Protein AF-A0A934XQI5-F1 (afdb_monomer)

Structure (mmCIF, N/CA/C/O backbone):
data_AF-A0A934XQI5-F1
#
_entry.id   AF-A0A934XQI5-F1
#
loop_
_atom_site.group_PDB
_atom_site.id
_atom_site.type_symbol
_atom_site.label_atom_id
_atom_site.label_alt_id
_atom_site.label_comp_id
_atom_site.label_asym_id
_atom_site.label_entity_id
_atom_site.label_seq_id
_atom_site.pdbx_PDB_ins_code
_atom_site.Cartn_x
_atom_site.Cartn_y
_atom_site.Cartn_z
_atom_site.occupancy
_atom_site.B_iso_or_equiv
_atom_site.auth_seq_id
_atom_site.auth_comp_id
_atom_site.auth_asym_id
_atom_site.auth_atom_id
_atom_site.pdbx_PDB_model_num
ATOM 1 N N . MET A 1 1 ? -8.864 -22.105 20.662 1.00 34.47 1 MET A N 1
ATOM 2 C CA . MET A 1 1 ? -10.036 -21.210 20.703 1.00 34.47 1 MET A CA 1
ATOM 3 C C . MET A 1 1 ? -10.056 -20.521 19.358 1.00 34.47 1 MET A C 1
ATOM 5 O O . MET A 1 1 ? -9.018 -20.012 18.971 1.00 34.47 1 MET A O 1
ATOM 9 N N . GLN A 1 2 ? -11.139 -20.676 18.607 1.00 33.44 2 GLN A N 1
ATOM 10 C CA . GLN A 1 2 ? -11.247 -20.270 17.207 1.00 33.44 2 GLN A CA 1
ATOM 11 C C . GLN A 1 2 ? -12.130 -19.019 17.200 1.00 33.44 2 GLN A C 1
ATOM 13 O O . GLN A 1 2 ? -13.278 -19.109 17.638 1.00 33.44 2 GLN A O 1
ATOM 18 N N . TYR A 1 3 ? -11.580 -17.860 16.836 1.00 41.06 3 TYR A N 1
ATOM 19 C CA . TYR A 1 3 ? -12.377 -16.644 16.690 1.00 41.06 3 TYR A CA 1
ATOM 20 C C . TYR A 1 3 ? -13.233 -16.818 15.434 1.00 41.06 3 TYR A C 1
ATOM 22 O O . TYR A 1 3 ? -12.731 -17.162 14.370 1.00 41.06 3 TYR A O 1
ATOM 30 N N . VAL A 1 4 ? -14.551 -16.696 15.576 1.00 38.78 4 VAL A N 1
ATOM 31 C CA . VAL A 1 4 ? -15.457 -16.734 14.427 1.00 38.78 4 VAL A CA 1
ATOM 32 C C . VAL A 1 4 ? -15.358 -15.367 13.764 1.00 38.78 4 VAL A C 1
ATOM 34 O O . VAL A 1 4 ? -15.634 -14.351 14.402 1.00 38.78 4 VAL A O 1
ATOM 37 N N . SER A 1 5 ? -14.928 -15.342 12.508 1.00 51.38 5 SER A N 1
ATOM 38 C CA . SER A 1 5 ? -14.816 -14.124 11.718 1.00 51.38 5 SER A CA 1
ATOM 39 C C . SER A 1 5 ? -16.155 -13.372 11.681 1.00 51.38 5 SER A C 1
ATOM 41 O O . SER A 1 5 ? -17.204 -13.952 11.396 1.00 51.38 5 SER A O 1
ATOM 43 N N . GLY A 1 6 ? -16.132 -12.086 12.052 1.00 60.53 6 GLY A N 1
ATOM 44 C CA . GLY A 1 6 ? -17.325 -11.232 12.168 1.00 60.53 6 GLY A CA 1
ATOM 45 C C . GLY A 1 6 ? -18.068 -11.282 13.513 1.00 60.53 6 GLY A C 1
ATOM 46 O O . GLY A 1 6 ? -19.181 -10.766 13.599 1.00 60.53 6 GLY A O 1
ATOM 47 N N . GLY A 1 7 ? -17.500 -11.908 14.549 1.00 72.62 7 GLY A N 1
ATOM 48 C CA . GLY A 1 7 ? -18.047 -11.870 15.909 1.00 72.62 7 GLY A CA 1
ATOM 49 C C . GLY A 1 7 ? -17.796 -10.540 16.641 1.00 72.62 7 GLY A C 1
ATOM 50 O O . GLY A 1 7 ? -16.919 -9.775 16.238 1.00 72.62 7 GLY A O 1
ATOM 51 N N . PRO A 1 8 ? -18.542 -10.267 17.727 1.00 82.00 8 PRO A N 1
ATOM 52 C CA . PRO A 1 8 ? -18.315 -9.095 18.565 1.00 82.00 8 PRO A CA 1
ATOM 53 C C . PRO A 1 8 ? -16.899 -9.094 19.148 1.00 82.00 8 PRO A C 1
ATOM 55 O O . PRO A 1 8 ? -16.399 -10.124 19.610 1.00 82.00 8 PRO A O 1
ATOM 58 N N . LEU A 1 9 ? -16.253 -7.930 19.122 1.00 85.94 9 LEU A N 1
ATOM 59 C CA . LEU A 1 9 ? -14.886 -7.766 19.592 1.00 85.94 9 LEU A CA 1
ATOM 60 C C . LEU A 1 9 ? -14.891 -7.251 21.028 1.00 85.94 9 LEU A C 1
ATOM 62 O O . LEU A 1 9 ? -15.096 -6.064 21.248 1.00 85.94 9 LEU A O 1
ATOM 66 N N . ALA A 1 10 ? -14.658 -8.139 21.991 1.00 89.44 10 ALA A N 1
ATOM 67 C CA . ALA A 1 10 ? -14.655 -7.800 23.409 1.00 89.44 10 ALA A CA 1
ATOM 68 C C . ALA A 1 10 ? -13.290 -7.329 23.918 1.00 89.44 10 ALA A C 1
ATOM 70 O O . ALA A 1 10 ? -12.260 -7.907 23.570 1.00 89.44 10 ALA A O 1
ATOM 71 N N . GLY A 1 11 ? -13.294 -6.332 24.805 1.00 89.31 11 GLY A N 1
ATOM 72 C CA . GLY A 1 11 ? -12.096 -5.808 25.457 1.00 89.31 11 GLY A CA 1
ATOM 73 C C . GLY A 1 11 ? -11.184 -4.981 24.551 1.00 89.31 11 GLY A C 1
ATOM 74 O O . GLY A 1 11 ? -10.040 -4.748 24.931 1.00 89.31 11 GLY A O 1
ATOM 75 N N . ALA A 1 12 ? -11.660 -4.551 23.381 1.00 89.94 12 ALA A N 1
ATOM 76 C CA . ALA A 1 12 ? -10.904 -3.658 22.515 1.00 89.94 12 ALA A CA 1
ATOM 77 C C . ALA A 1 12 ? -10.890 -2.246 23.096 1.00 89.94 12 ALA A C 1
ATOM 79 O O . ALA A 1 12 ? -11.923 -1.735 23.530 1.00 89.94 12 ALA A O 1
ATOM 80 N N . GLU A 1 13 ? -9.721 -1.614 23.078 1.00 93.56 13 GLU A N 1
ATOM 81 C CA . GLU A 1 13 ? -9.578 -0.202 23.409 1.00 93.56 13 GLU A CA 1
ATOM 82 C C . GLU A 1 13 ? -10.203 0.657 22.311 1.00 93.56 13 GLU A C 1
ATOM 84 O O . GLU A 1 13 ? -9.859 0.540 21.135 1.00 93.56 13 GLU A O 1
ATOM 89 N N . VAL A 1 14 ? -11.152 1.502 22.709 1.00 94.19 14 VAL A N 1
ATOM 90 C CA . VAL A 1 14 ? -11.861 2.431 21.833 1.00 94.19 14 VAL A CA 1
ATOM 91 C C . VAL A 1 14 ? -11.584 3.845 22.318 1.00 94.19 14 VAL A C 1
ATOM 93 O O . VAL A 1 14 ? -11.957 4.219 23.430 1.00 94.19 14 VAL A O 1
ATOM 96 N N . GLU A 1 15 ? -10.951 4.647 21.474 1.00 95.50 15 GLU A N 1
ATOM 97 C CA . GLU A 1 15 ? -10.627 6.043 21.746 1.00 95.50 15 GLU A CA 1
ATOM 98 C C . GLU A 1 15 ? -11.613 6.975 21.038 1.00 95.50 15 GLU A C 1
ATOM 100 O O . GLU A 1 15 ? -11.901 6.809 19.853 1.00 95.50 15 GLU A O 1
ATOM 105 N N . LEU A 1 16 ? -12.096 7.997 21.739 1.00 94.25 16 LEU A N 1
ATOM 106 C CA . LEU A 1 16 ? -12.915 9.065 21.179 1.00 94.25 16 LEU A CA 1
ATOM 107 C C . LEU A 1 16 ? -12.091 10.349 21.098 1.00 94.25 16 LEU A C 1
ATOM 109 O O . LEU A 1 16 ? -11.580 10.840 22.104 1.00 94.25 16 LEU A O 1
ATOM 113 N N . HIS A 1 17 ? -12.000 10.914 19.901 1.00 94.25 17 HIS A N 1
ATOM 114 C CA . HIS A 1 17 ? -11.269 12.143 19.620 1.00 94.25 17 HIS A CA 1
ATOM 115 C C . HIS A 1 17 ? -12.211 13.234 19.111 1.00 94.25 17 HIS A C 1
ATOM 117 O O . HIS A 1 17 ? -13.020 12.979 18.217 1.00 94.25 17 HIS A O 1
ATOM 123 N N . HIS A 1 18 ? -12.041 14.456 19.608 1.00 91.75 18 HIS A N 1
ATOM 124 C CA . HIS A 1 18 ? -12.758 15.660 19.180 1.00 91.75 18 HIS A CA 1
ATOM 125 C C . HIS A 1 18 ? -11.745 16.697 18.708 1.00 91.75 18 HIS A C 1
ATOM 127 O O . HIS A 1 18 ? -10.750 16.949 19.387 1.00 91.75 18 HIS A O 1
ATOM 133 N N . ASP A 1 19 ? -11.950 17.257 17.514 1.00 86.81 19 ASP A N 1
ATOM 134 C CA . ASP A 1 19 ? -10.989 18.169 16.867 1.00 86.81 19 ASP A CA 1
ATOM 135 C C . ASP A 1 19 ? -9.543 17.617 16.815 1.00 86.81 19 ASP A C 1
ATOM 137 O O . ASP A 1 19 ? -8.559 18.357 16.856 1.00 86.81 19 ASP A O 1
ATOM 141 N N . GLY A 1 20 ? -9.408 16.288 16.716 1.00 83.19 20 GLY A N 1
ATOM 142 C CA . GLY A 1 20 ? -8.118 15.590 16.657 1.00 83.19 20 GLY A CA 1
ATOM 143 C C . GLY A 1 20 ? -7.392 15.446 17.999 1.00 83.19 20 GLY A C 1
ATOM 144 O O . GLY A 1 20 ? -6.226 15.050 18.009 1.00 83.19 20 GLY A O 1
ATOM 145 N N . LEU A 1 21 ? -8.046 15.769 19.117 1.00 88.12 21 LEU A N 1
ATOM 146 C CA . LEU A 1 21 ? -7.545 15.532 20.468 1.00 88.12 21 LEU A CA 1
ATOM 147 C C . LEU A 1 21 ? -8.304 14.371 21.105 1.00 88.12 21 LEU A C 1
ATOM 149 O O . LEU A 1 21 ? -9.530 14.337 21.040 1.00 88.12 21 LEU A O 1
ATOM 153 N N . LEU A 1 22 ? -7.581 13.466 21.768 1.00 91.31 22 LEU A N 1
ATOM 154 C CA . LEU A 1 22 ? -8.183 12.417 22.587 1.00 91.31 22 LEU A CA 1
ATOM 155 C C . LEU A 1 22 ? -9.024 13.067 23.693 1.00 91.31 22 LEU A C 1
ATOM 157 O O . LEU A 1 22 ? -8.487 13.749 24.568 1.00 91.31 22 LEU A O 1
ATOM 161 N N . GLU A 1 23 ? -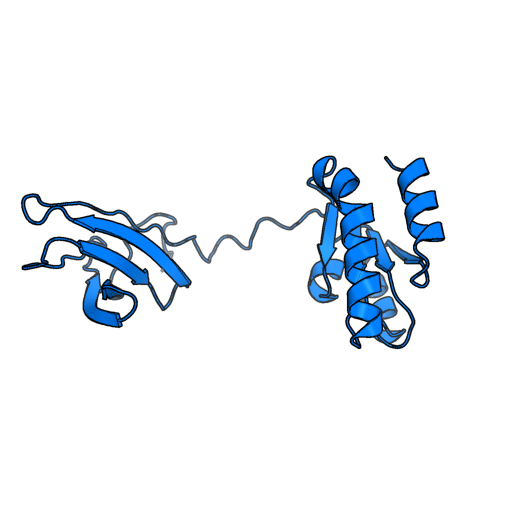10.334 12.855 23.641 1.00 91.94 23 GLU A N 1
ATOM 162 C CA . GLU A 1 23 ? -11.277 13.365 24.633 1.00 91.94 23 GLU A CA 1
ATOM 163 C C . GLU A 1 23 ? -11.499 12.335 25.741 1.00 91.94 23 GLU A C 1
ATOM 165 O O . GLU A 1 23 ? -11.453 12.670 26.924 1.00 91.94 23 GLU A O 1
ATOM 170 N N . THR A 1 24 ? -11.695 11.068 25.368 1.00 93.62 24 THR A N 1
ATOM 171 C CA . THR A 1 24 ? -11.859 9.958 26.313 1.00 93.62 24 THR A CA 1
ATOM 172 C C . THR A 1 24 ? -11.593 8.609 25.638 1.00 93.62 24 THR A C 1
ATOM 174 O O . THR A 1 24 ? -11.434 8.532 24.422 1.00 93.62 24 THR A O 1
ATOM 177 N N . GLN A 1 25 ? -11.559 7.536 26.423 1.00 94.56 25 GLN A N 1
ATOM 178 C CA . GLN A 1 25 ? -11.402 6.164 25.946 1.00 94.56 25 GLN A CA 1
ATOM 179 C C . GLN A 1 25 ? -12.235 5.190 26.785 1.00 94.56 25 GLN A C 1
ATOM 181 O O . GLN A 1 25 ? -12.521 5.450 27.956 1.00 94.56 25 GLN A O 1
ATOM 186 N N . THR A 1 26 ? -12.611 4.062 26.194 1.00 94.56 26 THR A N 1
ATOM 187 C CA . THR A 1 26 ? -13.345 2.979 26.858 1.00 94.56 26 THR A CA 1
ATOM 188 C C . THR A 1 26 ? -12.905 1.616 26.322 1.00 94.56 26 THR A C 1
ATOM 190 O O . THR A 1 26 ? -12.110 1.536 25.387 1.00 94.56 26 THR A O 1
ATOM 193 N N . LEU A 1 27 ? -13.406 0.542 26.929 1.00 94.00 27 LEU A N 1
ATOM 194 C CA . LEU A 1 27 ? -13.257 -0.819 26.422 1.00 94.00 27 LEU A CA 1
ATOM 195 C C . LEU A 1 27 ? -14.601 -1.308 25.893 1.00 94.00 27 LEU A C 1
ATOM 197 O O . LEU A 1 27 ? -15.632 -1.050 26.519 1.00 94.00 27 LEU A O 1
ATOM 201 N N . SER A 1 28 ? -14.584 -2.042 24.784 1.00 93.06 28 SER A N 1
ATOM 202 C CA . SER A 1 28 ? -15.770 -2.764 24.332 1.00 93.06 28 SER A CA 1
ATOM 203 C C . SER A 1 28 ? -16.116 -3.917 25.279 1.00 93.06 28 SER A C 1
ATOM 205 O O . SER A 1 28 ? -15.236 -4.557 25.870 1.00 93.06 28 SER A O 1
ATOM 207 N N . ASP A 1 29 ? -17.404 -4.194 25.437 1.00 90.25 29 ASP A N 1
ATOM 208 C CA . ASP A 1 29 ? -17.900 -5.257 26.308 1.00 90.25 29 ASP A CA 1
ATOM 209 C C . ASP A 1 29 ? -17.911 -6.643 25.633 1.00 90.25 29 ASP A C 1
ATOM 211 O O . ASP A 1 29 ? -17.410 -6.831 24.527 1.00 90.25 29 ASP A O 1
ATOM 215 N N . SER A 1 30 ? -18.471 -7.655 26.304 1.00 88.38 30 SER A N 1
ATOM 216 C CA . SER A 1 30 ? -18.553 -9.024 25.770 1.00 88.38 30 SER A CA 1
ATOM 217 C C . SER A 1 30 ? -19.401 -9.167 24.502 1.00 88.38 30 SER A C 1
ATOM 219 O O . SER A 1 30 ? -19.271 -10.177 23.809 1.00 88.38 30 SER A O 1
ATOM 221 N N . GLU A 1 31 ? -20.270 -8.198 24.223 1.00 87.31 31 GLU A N 1
ATOM 222 C CA . GLU A 1 31 ? -21.102 -8.116 23.019 1.00 87.31 31 GLU A CA 1
ATOM 223 C C . GLU A 1 31 ? -20.493 -7.159 21.978 1.00 87.31 31 GLU A C 1
ATOM 225 O O . GLU A 1 31 ? -21.063 -6.963 20.908 1.00 87.31 31 GLU A O 1
ATOM 230 N N . GLY A 1 32 ? -19.280 -6.647 22.230 1.00 87.25 32 GLY A N 1
ATOM 231 C CA . GLY A 1 32 ? -18.566 -5.733 21.340 1.00 87.25 32 GLY A CA 1
ATOM 232 C C . GLY A 1 32 ? -19.140 -4.318 21.345 1.00 87.25 32 GLY A C 1
ATOM 233 O O . GLY A 1 32 ? -18.755 -3.508 20.500 1.00 87.25 32 GLY A O 1
ATOM 234 N N . GLU A 1 33 ? -20.044 -4.017 22.276 1.00 89.50 33 GLU A N 1
ATOM 235 C CA . GLU A 1 33 ? -20.656 -2.705 22.413 1.00 89.50 33 GLU A CA 1
ATOM 236 C C . GLU 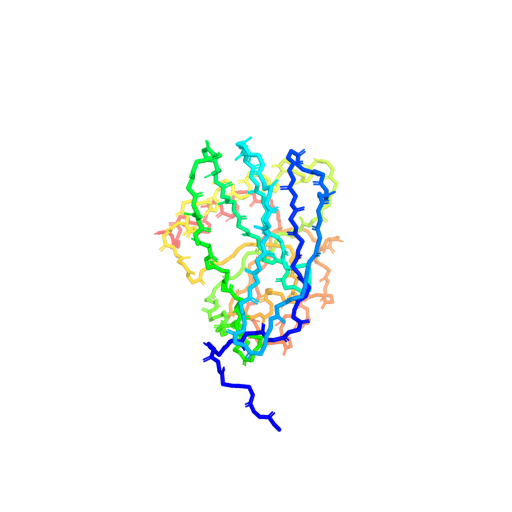A 1 33 ? -19.752 -1.778 23.231 1.00 89.50 33 GLU A C 1
ATOM 238 O O . GLU A 1 33 ? -19.013 -2.195 24.126 1.00 89.50 33 GLU A O 1
ATOM 243 N N . PHE A 1 34 ? -19.792 -0.493 22.899 1.00 90.19 34 PHE A N 1
ATOM 244 C CA . PHE A 1 34 ? -19.115 0.570 23.629 1.00 90.19 34 PHE A CA 1
ATOM 245 C C . PHE A 1 34 ? -20.010 1.809 23.629 1.00 90.19 34 PHE A C 1
ATOM 247 O O . PHE A 1 34 ? -20.784 2.033 22.699 1.00 90.19 34 PHE A O 1
ATOM 254 N N . GLU A 1 35 ? -19.901 2.632 24.668 1.00 90.94 35 GLU A N 1
ATOM 255 C CA . GLU A 1 35 ? -20.761 3.799 24.836 1.00 90.94 35 GLU A CA 1
ATOM 256 C C . GLU A 1 35 ? -19.956 5.002 25.327 1.00 90.94 35 GLU A C 1
ATOM 258 O O . GLU A 1 35 ? -19.159 4.904 26.264 1.00 90.94 35 GLU A O 1
ATOM 263 N N . PHE A 1 36 ? -20.219 6.156 24.717 1.00 90.12 36 PHE A N 1
ATOM 264 C CA . PHE A 1 36 ? -19.750 7.456 25.176 1.00 90.12 36 PHE A CA 1
ATOM 265 C C . PHE A 1 36 ? -20.966 8.337 25.465 1.00 90.12 36 PHE A C 1
ATOM 267 O O . PHE A 1 36 ? -21.850 8.482 24.622 1.00 90.12 36 PHE A O 1
ATOM 274 N N . ARG A 1 37 ? -21.024 8.909 26.671 1.00 89.25 37 ARG A N 1
ATOM 275 C CA . ARG A 1 37 ? -22.147 9.728 27.153 1.00 89.25 37 ARG A CA 1
ATOM 276 C C . ARG A 1 37 ? -21.726 11.180 27.321 1.00 89.25 37 ARG A C 1
ATOM 278 O O . ARG A 1 37 ? -20.538 11.483 27.351 1.00 89.25 37 ARG A O 1
ATOM 285 N N . ASP A 1 38 ? -22.722 12.053 27.461 1.00 85.81 38 ASP A N 1
ATOM 286 C CA . ASP A 1 38 ? -22.542 13.479 27.760 1.00 85.81 38 ASP A CA 1
ATOM 287 C C . ASP A 1 38 ? -21.689 14.235 26.721 1.00 85.81 38 ASP A C 1
ATOM 289 O O . ASP A 1 38 ? -21.016 15.215 27.038 1.00 85.81 38 ASP A O 1
ATOM 293 N N . LEU A 1 39 ? -21.742 13.790 25.461 1.00 87.12 39 LEU A N 1
ATOM 294 C CA . LEU A 1 39 ? -21.038 14.419 24.347 1.00 87.12 39 LEU A CA 1
ATOM 295 C C . LEU A 1 39 ? -21.792 15.655 23.846 1.00 87.12 39 LEU A C 1
ATOM 297 O O . LEU A 1 39 ? -23.012 15.641 23.668 1.00 87.12 39 LEU A O 1
ATOM 301 N N . GLY A 1 40 ? -21.050 16.733 23.600 1.00 86.75 40 GLY A N 1
ATOM 302 C CA . GLY A 1 40 ? -21.583 17.942 22.981 1.00 86.75 40 GLY A CA 1
ATOM 303 C C . GLY A 1 40 ? -21.884 17.755 21.491 1.00 86.75 40 GLY A C 1
ATOM 304 O O . GLY A 1 40 ? -21.545 16.747 20.876 1.00 86.75 40 GLY A O 1
ATOM 305 N N . ALA A 1 41 ? -22.502 18.767 20.881 1.00 87.88 41 ALA A N 1
ATOM 306 C CA . ALA A 1 41 ? -22.576 18.834 19.425 1.00 87.88 41 ALA A CA 1
ATOM 307 C C . ALA A 1 41 ? -21.166 19.045 18.848 1.00 87.88 41 ALA A C 1
ATOM 309 O O . ALA A 1 41 ? -20.420 19.897 19.335 1.00 87.88 41 ALA A O 1
ATOM 310 N N . GLY A 1 42 ? -20.805 18.292 17.811 1.00 88.75 42 GLY A N 1
ATOM 311 C CA . GLY A 1 42 ? -19.453 18.322 17.258 1.00 88.75 42 GLY A CA 1
ATOM 312 C C . GLY A 1 42 ? -19.165 17.180 16.292 1.00 88.75 42 GLY A C 1
ATOM 313 O O . GLY A 1 42 ? -20.012 16.318 16.046 1.00 88.75 42 GLY A O 1
ATOM 314 N N . ILE A 1 43 ? -17.958 17.188 15.730 1.00 90.44 43 ILE A N 1
ATOM 315 C CA . ILE A 1 43 ? -17.446 16.096 14.900 1.00 90.44 43 ILE A CA 1
ATOM 316 C C . ILE A 1 43 ? -16.482 15.288 15.753 1.00 90.44 43 ILE A C 1
ATOM 318 O O . ILE A 1 43 ? -15.467 15.800 16.224 1.00 90.44 43 ILE A O 1
ATOM 322 N N . TYR A 1 44 ? -16.800 14.014 15.904 1.00 91.94 44 TYR A N 1
ATOM 323 C CA . TYR A 1 44 ? -16.029 13.076 16.690 1.00 91.94 44 TYR A CA 1
ATOM 324 C C . TYR A 1 44 ? -15.430 12.013 15.781 1.00 91.94 44 TYR A C 1
ATOM 32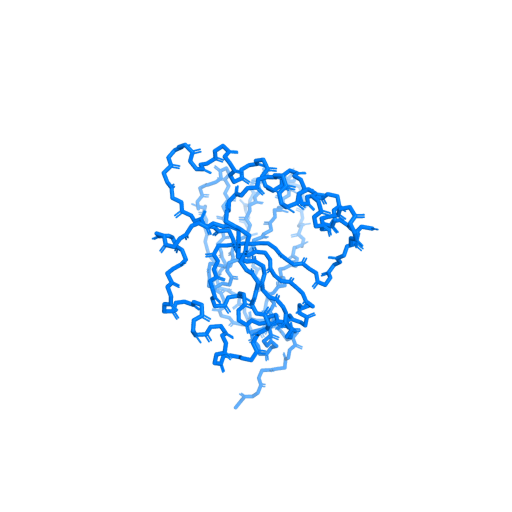6 O O . TYR A 1 44 ? -16.036 11.597 14.791 1.00 91.94 44 TYR A O 1
ATOM 334 N N . SER A 1 45 ? -14.241 11.545 16.130 1.00 92.00 45 SER A N 1
ATOM 335 C CA . SER A 1 45 ? -13.623 10.383 15.501 1.00 92.00 45 SER A CA 1
ATOM 336 C C . SER A 1 45 ? -13.392 9.305 16.545 1.00 92.00 45 SER A C 1
ATOM 338 O O . SER A 1 45 ? -12.827 9.568 17.601 1.00 92.00 45 SER A O 1
ATOM 340 N N . VAL A 1 46 ? -13.876 8.107 16.250 1.00 92.75 46 VAL A N 1
ATOM 341 C CA . VAL A 1 46 ? -13.706 6.919 17.079 1.00 92.75 46 VAL A CA 1
ATOM 342 C C . VAL A 1 46 ? -12.576 6.098 16.477 1.00 92.75 46 VAL A C 1
ATOM 344 O O . VAL A 1 46 ? -12.601 5.834 15.274 1.00 92.75 46 VAL A O 1
ATOM 347 N N . HIS A 1 47 ? -11.600 5.713 17.292 1.00 91.81 47 HIS A N 1
ATOM 348 C CA . HIS A 1 47 ? -10.403 4.985 16.878 1.00 91.81 47 HIS A CA 1
ATOM 349 C C . HIS A 1 47 ? -10.268 3.682 17.657 1.00 91.81 47 HIS A C 1
ATOM 351 O O . HIS A 1 47 ? -10.521 3.625 18.857 1.00 91.81 47 HIS A O 1
ATOM 357 N N . LEU A 1 48 ? -9.823 2.651 16.953 1.00 90.06 48 LEU A N 1
ATOM 358 C CA . LEU A 1 48 ? -9.417 1.355 17.478 1.00 90.06 48 LEU A CA 1
ATOM 359 C C . LEU A 1 48 ? -7.900 1.240 17.254 1.00 90.06 48 LEU A C 1
ATOM 361 O O . LEU A 1 48 ? -7.478 0.710 16.220 1.00 90.06 48 LEU A O 1
ATOM 365 N N . PRO A 1 49 ? -7.059 1.780 18.157 1.00 84.44 49 PRO A N 1
ATOM 366 C CA . PRO A 1 49 ? -5.618 1.919 17.933 1.00 84.44 49 PRO A CA 1
ATOM 367 C C . PRO A 1 49 ? -4.919 0.582 17.664 1.00 84.44 49 PRO A C 1
ATOM 369 O O . PRO A 1 49 ? -4.023 0.521 16.825 1.00 84.44 49 PRO A O 1
ATOM 372 N N . GLU A 1 50 ? -5.364 -0.500 18.309 1.00 81.94 50 GLU A N 1
ATOM 373 C CA . GLU A 1 50 ? -4.823 -1.850 18.092 1.00 81.94 50 GLU A CA 1
ATOM 374 C C . GLU A 1 50 ? -5.068 -2.390 16.673 1.00 81.94 50 GLU A C 1
ATOM 376 O O . GLU A 1 50 ? -4.335 -3.263 16.211 1.00 81.94 50 GLU A O 1
ATOM 381 N N . TYR A 1 51 ? -6.078 -1.864 15.977 1.00 82.62 51 TYR A N 1
ATOM 382 C CA . TYR A 1 51 ? -6.534 -2.358 14.677 1.00 82.62 51 TYR A CA 1
ATOM 383 C C . TYR A 1 51 ? -6.316 -1.350 13.546 1.00 82.62 51 TYR A C 1
ATOM 385 O O . TYR A 1 51 ? -6.583 -1.669 12.392 1.00 82.62 51 TYR A O 1
ATOM 393 N N . TRP A 1 52 ? -5.819 -0.148 13.864 1.00 81.31 52 TRP A N 1
ATOM 394 C CA . TRP A 1 52 ? -5.682 0.977 12.931 1.00 81.31 52 TRP A CA 1
ATOM 395 C C . TRP A 1 52 ? -6.980 1.330 12.188 1.00 81.31 52 TRP A C 1
ATOM 397 O O . TRP A 1 52 ? -6.942 1.903 11.100 1.00 81.31 52 TRP A O 1
ATOM 407 N N . GLU A 1 53 ? -8.124 1.020 12.796 1.00 85.88 53 GLU A N 1
ATOM 408 C CA . GLU A 1 53 ? -9.445 1.345 12.270 1.00 85.88 53 GLU A CA 1
ATOM 409 C C . GLU A 1 53 ? -9.973 2.620 12.922 1.00 85.88 53 GLU A C 1
ATOM 411 O O . GLU A 1 53 ? -9.786 2.860 14.117 1.00 85.88 53 GLU A O 1
ATOM 416 N N . SER A 1 54 ? -10.652 3.450 12.133 1.00 86.94 54 SER A N 1
ATOM 417 C CA . SER A 1 54 ? -11.276 4.672 12.634 1.00 86.94 54 SER A CA 1
ATOM 418 C C . SER A 1 54 ? -12.520 5.023 11.836 1.00 86.94 54 SER A C 1
ATOM 420 O O . SER A 1 54 ? -12.628 4.715 10.649 1.00 86.94 54 SER A O 1
ATOM 422 N N . SER A 1 55 ? -13.469 5.688 12.484 1.00 87.88 55 SER A N 1
ATOM 423 C CA . SER A 1 55 ? -14.650 6.215 11.811 1.00 87.88 55 SER A CA 1
ATOM 424 C C . SER A 1 55 ? -15.079 7.542 12.423 1.00 87.88 55 SER A C 1
ATOM 426 O O . SER A 1 55 ? -14.843 7.816 13.599 1.00 87.88 55 SER A O 1
ATOM 428 N N . THR A 1 56 ? -15.686 8.397 11.607 1.00 88.75 56 THR A N 1
ATOM 429 C CA . THR A 1 56 ? -16.128 9.734 12.007 1.00 88.75 56 THR A CA 1
ATOM 430 C C . THR A 1 56 ? -17.638 9.761 12.168 1.00 88.75 56 THR A C 1
ATOM 432 O O . THR A 1 56 ? -18.374 9.209 11.350 1.00 88.75 56 THR A O 1
ATOM 435 N N . VAL A 1 57 ? -18.099 10.448 13.206 1.00 88.44 57 VAL A N 1
ATOM 436 C CA . VAL A 1 57 ? -19.512 10.654 13.497 1.00 88.44 57 VAL A CA 1
ATOM 437 C C . VAL A 1 57 ? -19.762 12.122 13.823 1.00 88.44 57 VAL A C 1
ATOM 439 O O . VAL A 1 57 ? -18.988 12.761 14.533 1.00 88.44 57 VAL A O 1
ATOM 442 N N . THR A 1 58 ? -20.848 12.668 13.286 1.00 89.31 58 THR A N 1
ATOM 443 C CA . THR A 1 58 ? -21.286 14.035 13.582 1.00 89.31 58 THR A CA 1
ATOM 444 C C . THR A 1 58 ? -22.448 13.970 14.556 1.00 89.31 58 THR A C 1
ATOM 446 O O . THR A 1 58 ? -23.469 13.360 14.242 1.00 89.31 58 THR A O 1
ATOM 449 N N . LEU A 1 59 ? -22.303 14.617 15.711 1.00 87.19 59 LEU A N 1
ATOM 450 C CA . LEU A 1 59 ? -23.348 14.715 16.725 1.00 87.19 59 LEU A CA 1
ATOM 451 C C . LEU A 1 59 ? -24.009 16.092 16.665 1.00 87.19 59 LEU A C 1
ATOM 453 O O . LEU A 1 59 ? -23.335 17.124 16.652 1.00 87.19 59 LEU A O 1
ATOM 457 N N . ASP A 1 60 ? -25.340 16.107 16.659 1.00 83.44 60 ASP A N 1
ATOM 458 C CA . ASP A 1 60 ? -26.153 17.327 16.722 1.00 83.44 60 ASP A CA 1
ATOM 459 C C . ASP A 1 60 ? -26.436 17.788 18.167 1.00 83.44 60 ASP A C 1
ATOM 461 O O . ASP A 1 60 ? -27.038 18.842 18.379 1.00 83.44 60 ASP A O 1
ATOM 465 N N . GLY A 1 61 ? -25.981 17.013 19.161 1.00 76.06 61 GLY A N 1
ATOM 466 C CA . GLY A 1 61 ? -26.161 17.274 20.591 1.00 76.06 61 GLY A CA 1
ATOM 467 C C . GLY A 1 61 ? -27.592 17.059 21.098 1.00 76.06 61 GLY A C 1
ATOM 468 O O . GLY A 1 61 ? -27.920 17.515 22.195 1.00 76.06 61 GLY A O 1
ATOM 469 N N . GLN A 1 62 ? -28.465 16.426 20.307 1.00 71.62 62 GLN A N 1
ATOM 470 C CA . GLN A 1 62 ? -29.881 16.225 20.640 1.00 71.62 62 GLN A CA 1
ATOM 471 C C . GLN A 1 62 ? -30.286 14.745 20.631 1.00 71.62 62 GLN A C 1
ATOM 473 O O . GLN A 1 62 ? -31.210 14.381 21.362 1.00 71.62 62 GLN A O 1
ATOM 478 N N . ALA A 1 63 ? -29.622 13.908 19.827 1.00 72.62 63 ALA A N 1
ATOM 479 C CA . ALA A 1 63 ? -29.984 12.505 19.639 1.00 72.62 63 ALA A CA 1
ATOM 480 C C . ALA A 1 63 ? -28.835 11.526 19.920 1.00 72.62 63 ALA A C 1
ATOM 482 O O . ALA A 1 63 ? -27.655 11.832 19.753 1.00 72.62 63 ALA A O 1
ATOM 483 N N . GLU A 1 64 ? -29.215 10.309 20.307 1.00 77.62 64 GLU A N 1
ATOM 484 C CA . GLU A 1 64 ? -28.327 9.151 20.324 1.00 77.62 64 GLU A CA 1
ATOM 485 C C . GLU A 1 64 ? -27.917 8.795 18.888 1.00 77.62 64 GLU A C 1
ATOM 487 O O . GLU A 1 64 ? -28.751 8.772 17.979 1.00 77.62 64 GLU A O 1
ATOM 492 N N . THR A 1 65 ? -26.630 8.523 18.677 1.00 79.50 65 THR A N 1
ATOM 493 C CA . THR A 1 65 ? -26.112 8.031 17.399 1.00 79.50 65 THR A CA 1
ATOM 494 C C . THR A 1 65 ? -25.377 6.722 17.611 1.00 79.50 65 THR A C 1
ATOM 496 O O . THR A 1 65 ? -24.458 6.639 18.420 1.00 79.50 65 THR A O 1
ATOM 499 N N . THR A 1 66 ? -25.752 5.718 16.823 1.00 82.31 66 THR A N 1
ATOM 500 C CA . THR A 1 66 ? -25.075 4.424 16.784 1.00 82.31 66 THR A CA 1
ATOM 501 C C . THR A 1 66 ? -24.072 4.402 15.637 1.00 82.31 66 THR A C 1
ATOM 503 O O . THR A 1 66 ? -24.418 4.689 14.489 1.00 82.31 66 THR A O 1
ATOM 506 N N . LEU A 1 67 ? -22.832 4.025 15.941 1.00 82.75 67 LEU A N 1
ATOM 507 C CA . LEU A 1 67 ? -21.764 3.832 14.970 1.00 82.75 67 LEU A CA 1
ATOM 508 C C . LEU A 1 67 ? -21.249 2.396 15.075 1.00 82.75 67 LEU A C 1
ATOM 510 O O . LEU A 1 67 ? -20.877 1.951 16.154 1.00 82.75 67 LEU A O 1
ATOM 514 N N . ALA A 1 68 ? -21.184 1.693 13.946 1.00 81.69 68 ALA A N 1
ATOM 515 C CA . ALA A 1 68 ? -20.556 0.379 13.871 1.00 81.69 68 ALA A CA 1
ATOM 516 C C . ALA A 1 68 ? -19.129 0.517 13.324 1.00 81.69 68 ALA A C 1
ATOM 518 O O . ALA A 1 68 ? -18.944 1.017 12.212 1.00 81.69 68 ALA A O 1
ATOM 519 N N . LEU A 1 69 ? -18.131 0.054 14.082 1.00 78.31 69 LEU A N 1
ATOM 520 C CA . LEU A 1 69 ? -16.769 -0.145 13.586 1.00 78.31 69 LEU A CA 1
ATOM 521 C C . LEU A 1 69 ? -16.577 -1.630 13.283 1.00 78.31 69 LEU A C 1
ATOM 523 O O . LEU A 1 69 ? -16.920 -2.488 14.091 1.00 78.31 69 LEU A O 1
ATOM 527 N N . THR A 1 70 ? -16.053 -1.933 12.098 1.00 79.62 70 THR A N 1
ATOM 528 C CA . THR A 1 70 ? -15.747 -3.307 11.688 1.00 79.62 70 THR A CA 1
ATOM 529 C C . THR A 1 70 ? -14.243 -3.455 11.606 1.00 79.62 70 THR A C 1
ATOM 531 O O . THR A 1 70 ? -13.604 -2.769 10.817 1.00 79.62 70 THR A O 1
ATOM 534 N N . VAL A 1 71 ? -13.693 -4.361 12.406 1.00 78.62 71 VAL A N 1
ATOM 535 C CA . VAL A 1 71 ? -12.285 -4.736 12.312 1.00 78.62 71 VAL A CA 1
ATOM 536 C C . VAL A 1 71 ? -12.139 -5.806 11.229 1.00 78.62 71 VAL A C 1
ATOM 538 O O . VAL A 1 71 ? -12.865 -6.806 11.271 1.00 78.62 71 VAL A O 1
ATOM 541 N N . PRO A 1 72 ? -11.238 -5.629 10.248 1.00 67.75 72 PRO A N 1
ATOM 542 C CA . PRO A 1 72 ? -10.953 -6.673 9.277 1.00 67.75 72 PRO A CA 1
ATOM 543 C C . PRO A 1 72 ? -10.361 -7.895 9.989 1.00 67.75 72 PRO A C 1
ATOM 545 O O . PRO A 1 72 ? -9.460 -7.775 10.814 1.00 67.75 72 PRO A O 1
ATOM 548 N N . ASP A 1 73 ? -10.884 -9.078 9.670 1.00 62.00 73 ASP A N 1
ATOM 549 C CA . ASP A 1 73 ? -10.430 -10.340 10.251 1.00 62.00 73 ASP A CA 1
ATOM 550 C C . ASP A 1 73 ? -8.929 -10.566 9.967 1.00 62.00 73 ASP A C 1
ATOM 552 O O . ASP A 1 73 ? -8.546 -10.659 8.794 1.00 62.00 73 ASP A O 1
ATOM 556 N N . PRO A 1 74 ? -8.072 -10.675 11.002 1.00 58.00 74 PRO A N 1
ATOM 557 C CA . PRO A 1 74 ? -6.647 -10.914 10.814 1.00 58.00 74 PRO A CA 1
ATOM 558 C C . PRO A 1 74 ? -6.332 -12.319 10.267 1.00 58.00 74 PRO A C 1
ATOM 560 O O . PRO A 1 74 ? -5.213 -12.533 9.794 1.00 58.00 74 PRO A O 1
ATOM 563 N N . GLU A 1 75 ? -7.265 -13.284 10.319 1.00 53.22 75 GLU A N 1
ATOM 564 C CA . GLU A 1 75 ? -7.018 -14.673 9.888 1.00 53.22 75 GLU A CA 1
ATOM 565 C C . GLU A 1 75 ? -7.201 -14.922 8.390 1.00 53.22 75 GLU A C 1
ATOM 567 O O . GLU A 1 75 ? -6.741 -15.953 7.888 1.00 53.22 75 GLU A O 1
ATOM 572 N N . LEU A 1 76 ? -7.795 -13.992 7.641 1.00 43.84 76 LEU A N 1
ATOM 573 C CA . LEU A 1 76 ? -7.682 -14.021 6.190 1.00 43.84 76 LEU A CA 1
ATOM 574 C C . LEU A 1 76 ? -6.409 -13.259 5.816 1.00 43.84 76 LEU A C 1
ATOM 576 O O . LEU A 1 76 ? -6.450 -12.028 5.745 1.00 43.84 76 LEU A O 1
ATOM 580 N N . PRO A 1 77 ? -5.270 -13.941 5.545 1.00 51.97 77 PRO A N 1
ATOM 581 C CA . PRO A 1 77 ? -4.184 -13.278 4.8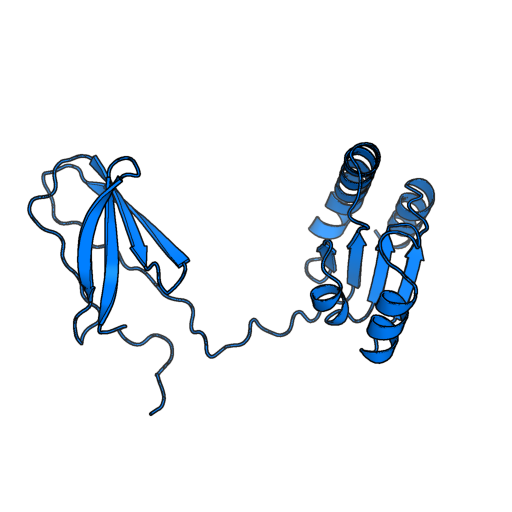42 1.00 51.97 77 PRO A CA 1
ATOM 582 C C . PRO A 1 77 ? -4.808 -12.583 3.629 1.00 51.97 77 PRO A C 1
ATOM 584 O O . PRO A 1 77 ? -5.652 -13.209 2.969 1.00 51.97 77 PRO A O 1
ATOM 587 N N . PRO A 1 78 ? -4.460 -11.307 3.357 1.00 51.28 78 PRO A N 1
ATOM 588 C CA . PRO A 1 78 ? -5.036 -10.583 2.234 1.00 51.28 78 PRO A CA 1
ATOM 589 C C . PRO A 1 78 ? -4.947 -11.509 1.034 1.00 51.28 78 PRO A C 1
ATOM 591 O O . PRO A 1 78 ? -3.866 -12.064 0.795 1.00 51.28 78 PRO A O 1
ATOM 594 N N . ALA A 1 79 ? -6.101 -11.764 0.396 1.00 51.44 79 ALA A N 1
ATOM 595 C CA . ALA A 1 79 ? -6.225 -12.756 -0.667 1.00 51.44 79 ALA A CA 1
ATOM 596 C C . ALA A 1 79 ? -4.972 -12.667 -1.537 1.00 51.44 79 ALA A C 1
ATOM 598 O O . ALA A 1 79 ? -4.611 -11.537 -1.893 1.00 51.44 79 ALA A O 1
ATOM 599 N N . PRO A 1 80 ? -4.258 -13.788 -1.783 1.00 51.59 80 PRO A N 1
ATOM 600 C CA . PRO A 1 80 ? -2.955 -13.739 -2.419 1.00 51.59 80 PRO A CA 1
ATOM 601 C C . PRO A 1 80 ? -3.094 -12.855 -3.643 1.00 51.59 80 PRO A C 1
ATOM 603 O O . PRO A 1 80 ? -3.935 -13.112 -4.508 1.00 51.59 80 PRO A O 1
ATOM 606 N N . LEU A 1 81 ? -2.349 -11.750 -3.620 1.00 55.09 81 LEU A N 1
ATOM 607 C CA . LEU A 1 81 ? -2.252 -10.802 -4.710 1.00 55.09 81 LEU A CA 1
ATOM 608 C C . LEU A 1 81 ? -1.714 -11.620 -5.882 1.00 55.09 81 LEU A C 1
ATOM 610 O O . LEU A 1 81 ? -0.507 -11.766 -6.025 1.00 55.09 81 LEU A O 1
ATOM 614 N N . ASN A 1 82 ? -2.612 -12.233 -6.659 1.00 68.25 82 ASN A N 1
ATOM 615 C CA . ASN A 1 82 ? -2.307 -12.916 -7.911 1.00 68.25 82 ASN A CA 1
ATOM 616 C C . ASN A 1 82 ? -2.001 -11.818 -8.924 1.00 68.25 82 ASN A C 1
ATOM 618 O O . ASN A 1 82 ? -2.772 -11.540 -9.841 1.00 68.25 82 ASN A O 1
ATOM 622 N N . LEU A 1 83 ? -0.904 -11.115 -8.669 1.00 78.69 83 LEU A N 1
ATOM 623 C CA . LEU A 1 83 ? -0.424 -10.047 -9.504 1.00 78.69 83 LEU A CA 1
ATOM 624 C C . LEU A 1 83 ? 0.176 -10.707 -10.728 1.00 78.69 83 LEU A C 1
ATOM 626 O O . LEU A 1 83 ? 1.200 -11.387 -10.653 1.00 78.69 83 LEU A O 1
ATOM 630 N N . ARG A 1 84 ? -0.441 -10.489 -11.881 1.00 89.56 84 ARG A N 1
ATOM 631 C CA . ARG A 1 84 ? 0.177 -10.887 -13.141 1.00 89.56 84 ARG A CA 1
ATOM 632 C C . ARG A 1 84 ? 1.485 -10.125 -13.338 1.00 89.56 84 ARG A C 1
ATOM 634 O O . ARG A 1 84 ? 2.451 -10.673 -13.867 1.00 89.56 84 ARG A O 1
ATOM 641 N N . GLN A 1 85 ? 1.529 -8.860 -12.913 1.00 89.81 85 GLN A N 1
ATOM 642 C CA . GLN A 1 85 ? 2.697 -8.013 -13.108 1.00 89.81 85 GLN A CA 1
ATOM 643 C C . GLN A 1 85 ? 2.874 -6.960 -12.009 1.00 89.81 85 GLN A C 1
ATOM 645 O O . GLN A 1 85 ? 1.914 -6.331 -11.570 1.00 89.81 85 GLN A O 1
ATOM 650 N N . PHE A 1 86 ? 4.122 -6.725 -11.608 1.00 92.06 86 PHE A N 1
ATOM 651 C CA . PHE A 1 86 ? 4.507 -5.651 -10.696 1.00 92.06 86 PHE A CA 1
ATOM 652 C C . PHE A 1 86 ? 5.586 -4.763 -11.323 1.00 92.06 86 PHE A C 1
ATOM 654 O O . PHE A 1 86 ? 6.603 -5.261 -11.806 1.00 92.06 86 PHE A O 1
ATOM 661 N N . PHE A 1 87 ? 5.392 -3.447 -11.297 1.00 92.44 87 PHE A N 1
ATOM 662 C CA . PHE A 1 87 ? 6.421 -2.475 -11.663 1.00 92.44 87 PHE A CA 1
ATOM 663 C C . PHE A 1 87 ? 7.187 -2.045 -10.410 1.00 92.44 87 PHE A C 1
ATOM 665 O O . PHE A 1 87 ? 6.662 -1.302 -9.577 1.00 92.44 87 PHE A O 1
ATOM 672 N N . LEU A 1 88 ? 8.422 -2.531 -10.264 1.00 90.88 88 LEU A N 1
ATOM 673 C CA . LEU A 1 88 ? 9.290 -2.201 -9.136 1.00 90.88 88 LEU A CA 1
ATOM 674 C C . LEU A 1 88 ? 10.099 -0.946 -9.462 1.00 90.88 88 LEU A C 1
ATOM 676 O O . LEU A 1 88 ? 11.039 -0.984 -10.254 1.00 90.88 88 LEU A O 1
ATOM 680 N N . LEU A 1 89 ? 9.721 0.165 -8.845 1.00 87.69 89 LEU A N 1
ATOM 681 C CA . LEU A 1 89 ? 10.368 1.459 -8.995 1.00 87.69 89 LEU A CA 1
ATOM 682 C C . LEU A 1 89 ? 11.618 1.537 -8.113 1.00 87.69 89 LEU A C 1
ATOM 684 O O . LEU A 1 89 ? 11.577 1.230 -6.918 1.00 87.69 89 LEU A O 1
ATOM 688 N N . GLY A 1 90 ? 12.721 2.020 -8.681 1.00 78.50 90 GLY A N 1
ATOM 689 C CA . GLY A 1 90 ? 13.889 2.409 -7.896 1.00 78.50 90 GLY A CA 1
ATOM 690 C C . GLY A 1 90 ? 13.575 3.629 -7.025 1.00 78.50 90 GLY A C 1
ATOM 691 O O . GLY A 1 90 ? 13.102 4.651 -7.519 1.00 78.50 90 GLY A O 1
ATOM 692 N N . ARG A 1 91 ? 13.844 3.546 -5.719 1.00 67.44 91 ARG A N 1
ATOM 693 C CA . ARG A 1 91 ? 13.631 4.651 -4.772 1.00 67.44 91 ARG A CA 1
ATOM 694 C C . ARG A 1 91 ? 14.957 5.353 -4.476 1.00 67.44 91 ARG A C 1
ATOM 696 O O . ARG A 1 91 ? 15.831 4.723 -3.895 1.00 67.44 91 ARG A O 1
ATOM 703 N N . GLY A 1 92 ? 15.121 6.631 -4.826 1.00 61.97 92 GLY A N 1
ATOM 704 C CA . GLY A 1 92 ? 16.355 7.350 -4.478 1.00 61.97 92 GLY A CA 1
ATOM 705 C C . GLY A 1 92 ? 16.250 8.879 -4.441 1.00 61.97 92 GLY A C 1
ATOM 706 O O . GLY A 1 92 ? 15.324 9.400 -3.828 1.00 61.97 92 GLY A O 1
ATOM 707 N N . ASN A 1 93 ? 17.252 9.603 -4.951 1.00 58.44 93 ASN A N 1
ATOM 708 C CA . ASN A 1 93 ? 17.463 11.034 -4.665 1.00 58.44 93 ASN A CA 1
ATOM 709 C C . ASN A 1 93 ? 16.436 11.983 -5.329 1.00 58.44 93 ASN A C 1
ATOM 711 O O . ASN A 1 93 ? 15.599 11.573 -6.124 1.00 58.44 93 ASN A O 1
ATOM 715 N N . VAL A 1 94 ? 16.511 13.286 -5.026 1.00 55.94 94 VAL A N 1
ATOM 716 C CA . VAL A 1 94 ? 15.531 14.305 -5.468 1.00 55.94 94 VAL A CA 1
ATOM 717 C C . VAL A 1 94 ? 15.345 14.358 -6.995 1.00 55.94 94 VAL A C 1
ATOM 719 O O . VAL A 1 94 ? 14.227 14.558 -7.462 1.00 55.94 94 VAL A O 1
A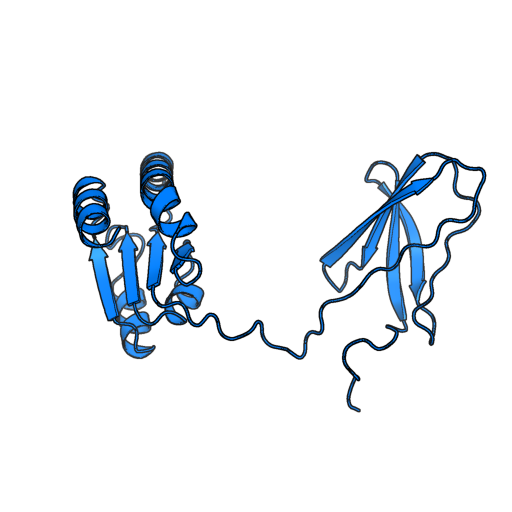TOM 722 N N . SER A 1 95 ? 16.399 14.123 -7.785 1.00 58.25 95 SER A N 1
ATOM 723 C CA . SER A 1 95 ? 16.299 14.052 -9.253 1.00 58.25 95 SER A CA 1
ATOM 724 C C . SER A 1 95 ? 15.543 12.804 -9.725 1.00 58.25 95 SER A C 1
ATOM 726 O O . SER A 1 95 ? 14.876 12.833 -10.757 1.00 58.25 95 SER A O 1
ATOM 728 N N . GLN A 1 96 ? 15.605 11.718 -8.955 1.00 64.56 96 GLN A N 1
ATOM 729 C CA . GLN A 1 96 ? 14.860 10.487 -9.215 1.00 64.56 96 GLN A CA 1
ATOM 730 C C . GLN A 1 96 ? 13.388 10.611 -8.801 1.00 64.56 96 GLN A C 1
ATOM 732 O O . GLN A 1 96 ? 12.553 9.924 -9.376 1.00 64.56 96 GLN A O 1
ATOM 737 N N . SER A 1 97 ? 13.029 11.539 -7.907 1.00 69.31 97 SER A N 1
ATOM 738 C CA . SER A 1 97 ? 11.623 11.821 -7.583 1.00 69.31 97 SER A CA 1
ATOM 739 C C . SER A 1 97 ? 10.827 12.334 -8.790 1.00 69.31 97 SER A C 1
ATOM 741 O O . SER A 1 97 ? 9.681 11.930 -8.966 1.00 69.31 97 SER A O 1
ATOM 743 N N . ALA A 1 98 ? 11.424 13.177 -9.644 1.00 79.00 98 ALA A N 1
ATOM 744 C CA . ALA A 1 98 ? 10.780 13.637 -10.881 1.00 79.00 98 ALA A CA 1
ATOM 745 C C . ALA A 1 98 ? 10.616 12.490 -11.894 1.00 79.00 98 ALA A C 1
ATOM 747 O O . ALA A 1 98 ? 9.537 12.298 -12.446 1.00 79.00 98 ALA A O 1
ATOM 748 N N . LEU A 1 99 ? 11.655 11.665 -12.062 1.00 80.19 99 LEU A N 1
ATOM 749 C CA . LE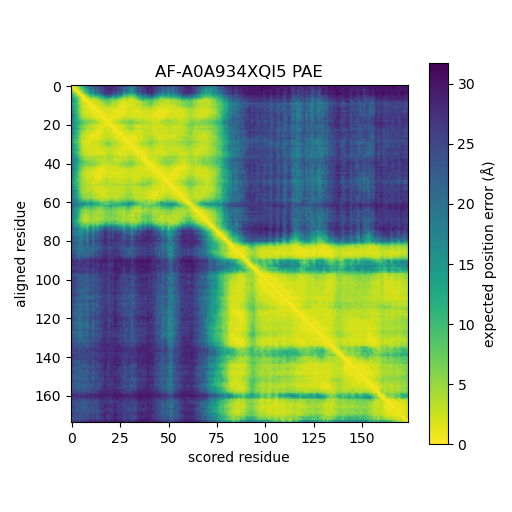U A 1 99 ? 11.604 10.496 -12.941 1.00 80.19 99 LEU A CA 1
ATOM 750 C C . LEU A 1 99 ? 10.543 9.481 -12.487 1.00 80.19 99 LEU A C 1
ATOM 752 O O . LEU A 1 99 ? 9.771 8.989 -13.303 1.00 80.19 99 LEU A O 1
ATOM 756 N N . VAL A 1 100 ? 10.470 9.202 -11.184 1.00 83.06 100 VAL A N 1
ATOM 757 C CA . VAL A 1 100 ? 9.455 8.324 -10.583 1.00 83.06 100 VAL A CA 1
ATOM 758 C C . VAL A 1 100 ? 8.046 8.872 -10.813 1.00 83.06 100 VAL A C 1
ATOM 760 O O . VAL A 1 100 ? 7.139 8.108 -11.140 1.00 83.06 100 VAL A O 1
ATOM 763 N N . GLN A 1 101 ? 7.847 10.188 -10.690 1.00 84.56 101 GLN A N 1
ATOM 764 C CA . GLN A 1 101 ? 6.559 10.814 -11.001 1.00 84.56 101 GLN A CA 1
ATOM 765 C C . GLN A 1 101 ? 6.176 10.629 -12.472 1.00 84.56 101 GLN A C 1
ATOM 767 O O . GLN A 1 101 ? 5.034 10.264 -12.754 1.00 84.56 101 GLN A O 1
ATOM 772 N N . ASP A 1 102 ? 7.116 10.820 -13.398 1.00 87.88 102 ASP A N 1
ATOM 773 C CA . ASP A 1 102 ? 6.869 10.616 -14.828 1.00 87.88 102 ASP A CA 1
ATOM 774 C C . ASP A 1 102 ? 6.584 9.143 -15.159 1.00 87.88 102 ASP A C 1
ATOM 776 O O . ASP A 1 102 ? 5.668 8.849 -15.931 1.00 87.88 102 ASP A O 1
ATOM 780 N N . GLN A 1 103 ? 7.290 8.204 -14.521 1.00 87.69 103 GLN A N 1
ATOM 781 C CA . GLN A 1 103 ? 7.029 6.765 -14.646 1.00 87.69 103 GLN A CA 1
ATOM 782 C C . GLN A 1 103 ? 5.623 6.402 -14.150 1.00 87.69 103 GLN A C 1
ATOM 784 O O . GLN A 1 103 ? 4.871 5.746 -14.872 1.00 87.69 103 GLN A O 1
ATOM 789 N N . ILE A 1 104 ? 5.229 6.866 -12.957 1.00 87.50 104 ILE A N 1
ATOM 790 C CA . ILE A 1 104 ? 3.881 6.637 -12.409 1.00 87.50 104 ILE A CA 1
ATOM 791 C C . ILE A 1 104 ? 2.823 7.250 -13.332 1.00 87.50 104 ILE A C 1
ATOM 793 O O . ILE A 1 104 ? 1.801 6.620 -13.605 1.00 87.50 104 ILE A O 1
ATOM 797 N N . ARG A 1 105 ? 3.070 8.452 -13.862 1.00 90.19 105 ARG A N 1
ATOM 798 C CA . ARG A 1 105 ? 2.147 9.132 -14.777 1.00 90.19 105 ARG A CA 1
ATOM 799 C C . ARG A 1 105 ? 1.957 8.369 -16.088 1.00 90.19 105 ARG A C 1
ATOM 801 O O . ARG A 1 105 ? 0.831 8.303 -16.576 1.00 90.19 105 ARG A O 1
ATOM 808 N N . LEU A 1 106 ? 3.025 7.793 -16.643 1.00 90.50 106 LEU A N 1
ATOM 809 C CA . LEU A 1 106 ? 2.950 6.938 -17.832 1.00 90.50 106 LEU A CA 1
ATOM 810 C C . LEU A 1 106 ? 2.221 5.619 -17.551 1.00 90.50 106 LEU A C 1
ATOM 812 O O . LEU A 1 106 ? 1.472 5.149 -18.405 1.00 90.50 106 LEU A O 1
ATOM 816 N N . LEU A 1 107 ? 2.414 5.040 -16.364 1.00 91.25 107 LEU A N 1
ATOM 817 C CA . LEU A 1 107 ? 1.776 3.787 -15.957 1.00 91.25 107 LEU A CA 1
ATOM 818 C C . LEU A 1 107 ? 0.293 3.942 -15.606 1.00 91.25 107 LEU A C 1
ATOM 820 O O . LEU A 1 107 ? -0.468 3.002 -15.811 1.00 91.25 107 LEU A O 1
ATOM 824 N N . ALA A 1 108 ? -0.134 5.103 -15.103 1.00 90.88 108 ALA A N 1
ATOM 825 C CA . ALA A 1 108 ? -1.497 5.353 -14.628 1.00 90.88 108 ALA A CA 1
ATOM 826 C C . ALA A 1 108 ? -2.626 4.834 -15.552 1.00 90.88 108 ALA A C 1
ATOM 828 O O . ALA A 1 108 ? -3.498 4.126 -15.047 1.00 90.88 108 ALA A O 1
ATOM 829 N N . PRO A 1 109 ? -2.641 5.108 -16.876 1.00 90.56 109 PRO A N 1
ATOM 830 C CA . PRO A 1 109 ? -3.688 4.578 -17.754 1.00 90.56 109 PRO A CA 1
ATOM 831 C C . PRO A 1 109 ? -3.664 3.048 -17.865 1.00 90.56 109 PRO A C 1
ATOM 833 O O . PRO A 1 109 ? -4.722 2.433 -17.917 1.00 90.56 109 PRO A O 1
ATOM 836 N N . TYR A 1 110 ? -2.483 2.428 -17.867 1.00 88.69 110 TYR A N 1
ATOM 837 C CA . TYR A 1 110 ? -2.348 0.970 -17.911 1.00 88.69 110 TYR A CA 1
ATOM 838 C C . TYR A 1 110 ? -2.817 0.332 -16.598 1.00 88.69 110 TYR A C 1
ATOM 840 O O . TYR A 1 110 ? -3.603 -0.608 -16.615 1.00 88.69 110 TYR A O 1
ATOM 848 N N . LEU A 1 111 ? -2.426 0.897 -15.452 1.00 90.38 111 LEU A N 1
ATOM 849 C CA . LEU A 1 111 ? -2.882 0.439 -14.133 1.00 90.38 111 LEU A CA 1
ATOM 850 C C . LEU A 1 111 ? -4.407 0.544 -13.984 1.00 90.38 111 LEU A C 1
ATOM 852 O O . LEU A 1 111 ? -5.031 -0.340 -13.410 1.00 90.38 111 LEU A O 1
ATOM 856 N N . ALA A 1 112 ? -5.022 1.589 -14.545 1.00 88.56 112 ALA A N 1
ATOM 857 C CA . ALA A 1 112 ? -6.475 1.752 -14.524 1.00 88.56 112 ALA A CA 1
ATOM 858 C C . ALA A 1 112 ? -7.225 0.679 -15.340 1.00 88.56 112 ALA A C 1
ATOM 860 O O . ALA A 1 112 ? -8.383 0.392 -15.044 1.00 88.56 112 ALA A O 1
ATOM 861 N N . LEU A 1 113 ? -6.584 0.094 -16.357 1.00 89.38 113 LEU A N 1
ATOM 862 C CA . LEU A 1 113 ? -7.162 -0.955 -17.205 1.00 89.38 113 LEU A CA 1
ATOM 863 C C . LEU A 1 113 ? -6.862 -2.376 -16.700 1.00 89.38 113 LEU A C 1
ATOM 865 O O . LEU A 1 113 ? -7.547 -3.318 -17.100 1.00 89.38 113 LEU A O 1
ATOM 869 N N . HIS A 1 114 ? -5.869 -2.537 -15.821 1.00 87.81 114 HIS A N 1
ATOM 870 C CA . HIS A 1 114 ? -5.361 -3.835 -15.381 1.00 87.81 114 HIS A CA 1
ATOM 871 C C . HIS A 1 114 ? -5.303 -3.938 -13.846 1.00 87.81 114 HIS A C 1
ATOM 873 O O . HIS A 1 114 ? -4.265 -3.649 -13.250 1.00 87.81 114 HIS A O 1
ATOM 879 N N . PRO A 1 115 ? -6.392 -4.377 -13.181 1.00 85.38 115 PRO A N 1
ATOM 880 C CA . PRO A 1 115 ? -6.446 -4.497 -11.718 1.00 85.38 115 PRO A CA 1
ATOM 881 C C . PRO A 1 115 ? -5.530 -5.600 -11.158 1.00 85.38 115 PRO A C 1
ATOM 883 O O . PRO A 1 115 ? -5.272 -5.650 -9.960 1.00 85.38 115 PRO A O 1
ATOM 886 N N . ASP A 1 116 ? -5.035 -6.485 -12.023 1.00 87.69 116 ASP A N 1
ATOM 887 C CA . ASP A 1 116 ? -4.052 -7.534 -11.744 1.00 87.69 116 ASP A CA 1
ATOM 888 C C . ASP A 1 116 ? -2.594 -7.038 -11.832 1.00 87.69 116 ASP A C 1
ATOM 890 O O . ASP A 1 116 ? -1.654 -7.837 -11.757 1.00 87.69 116 ASP A O 1
ATOM 894 N N . VAL A 1 117 ? -2.395 -5.728 -12.012 1.00 90.56 117 VAL A N 1
ATOM 895 C CA . VAL A 1 117 ? -1.086 -5.086 -12.124 1.00 90.56 117 VAL A CA 1
ATOM 896 C C . VAL A 1 117 ? -0.911 -4.053 -11.019 1.00 90.56 117 VAL A C 1
ATOM 898 O O . VAL A 1 117 ? -1.782 -3.221 -10.780 1.00 90.56 117 VAL A O 1
ATOM 901 N N . ALA A 1 118 ? 0.253 -4.067 -10.377 1.00 90.25 118 ALA A N 1
ATOM 902 C CA . ALA A 1 118 ? 0.604 -3.105 -9.337 1.00 90.25 118 ALA A CA 1
ATOM 903 C C . ALA A 1 118 ? 1.930 -2.394 -9.633 1.00 90.25 118 ALA A C 1
ATOM 905 O O . ALA A 1 118 ? 2.736 -2.828 -10.459 1.00 90.25 118 ALA A O 1
ATOM 906 N N . VAL A 1 119 ? 2.157 -1.282 -8.940 1.00 90.00 119 VAL A N 1
ATOM 907 C CA . VAL A 1 119 ? 3.406 -0.516 -8.973 1.00 90.00 119 VAL A CA 1
ATOM 908 C C . VAL A 1 119 ? 3.809 -0.167 -7.546 1.00 90.00 119 VAL A C 1
ATOM 910 O O . VAL A 1 119 ? 2.958 0.152 -6.716 1.00 90.00 119 VAL A O 1
ATOM 913 N N . GLY A 1 120 ? 5.103 -0.211 -7.249 1.00 88.69 120 GLY A N 1
ATOM 914 C CA . GLY A 1 120 ? 5.597 0.157 -5.929 1.00 88.69 120 GLY A CA 1
ATOM 915 C C . GLY A 1 120 ? 7.110 0.074 -5.817 1.00 88.69 120 GLY A C 1
ATOM 916 O O . GLY A 1 120 ? 7.814 -0.064 -6.810 1.00 88.69 120 GLY A O 1
ATOM 917 N N . PHE A 1 121 ? 7.606 0.166 -4.587 1.00 87.00 121 PHE A N 1
ATOM 918 C CA . PHE A 1 121 ? 9.043 0.238 -4.284 1.00 87.00 121 PHE A CA 1
ATOM 919 C C . PHE A 1 121 ? 9.542 -0.960 -3.465 1.00 87.00 121 PHE A C 1
ATOM 921 O O . PHE A 1 121 ? 10.718 -1.025 -3.122 1.00 87.00 121 PHE A O 1
ATOM 928 N N . ASP A 1 122 ? 8.640 -1.869 -3.094 1.00 86.25 122 ASP A N 1
ATOM 929 C CA . ASP A 1 122 ? 8.909 -2.951 -2.155 1.00 86.25 122 ASP A CA 1
ATOM 930 C C . ASP A 1 122 ? 9.162 -4.272 -2.905 1.00 86.25 122 ASP A C 1
ATOM 932 O O . ASP A 1 122 ? 8.234 -4.818 -3.513 1.00 86.25 122 ASP A O 1
ATOM 936 N N . PRO A 1 123 ? 10.393 -4.817 -2.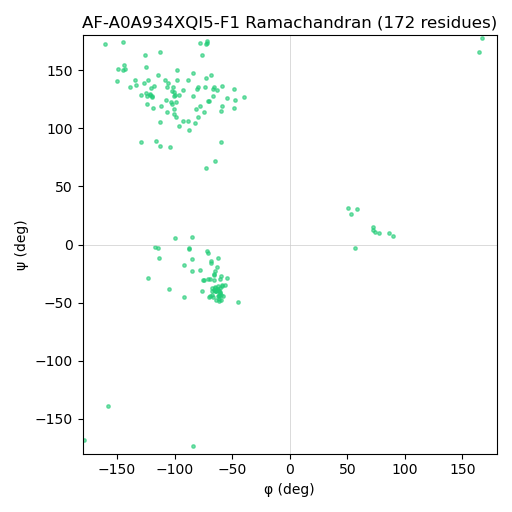868 1.00 84.94 123 PRO A N 1
ATOM 937 C CA . PRO A 1 123 ? 10.710 -6.071 -3.543 1.00 84.94 123 PRO A CA 1
ATOM 938 C C . PRO A 1 123 ? 9.970 -7.273 -2.944 1.00 84.94 123 PRO A C 1
ATOM 940 O O . PRO A 1 123 ? 9.706 -8.237 -3.658 1.00 84.94 123 PRO A O 1
ATOM 943 N N . THR A 1 124 ? 9.571 -7.221 -1.669 1.00 86.31 124 THR A N 1
ATOM 944 C CA . THR A 1 124 ? 8.799 -8.307 -1.043 1.00 86.31 124 THR A CA 1
ATOM 945 C C . THR A 1 124 ? 7.366 -8.367 -1.571 1.00 86.31 124 THR A C 1
ATOM 947 O O . THR A 1 124 ? 6.780 -9.446 -1.668 1.00 86.31 124 THR A O 1
ATOM 950 N N . GLN A 1 125 ? 6.805 -7.224 -1.976 1.00 83.56 125 GLN A N 1
ATOM 951 C CA . GLN A 1 125 ? 5.528 -7.172 -2.689 1.00 83.56 125 GLN A CA 1
ATOM 952 C C . GLN A 1 125 ? 5.691 -7.585 -4.149 1.00 83.56 125 GLN A C 1
ATOM 954 O O . GLN A 1 125 ? 4.865 -8.341 -4.655 1.00 83.56 125 GLN A O 1
ATOM 959 N N . ALA A 1 126 ? 6.776 -7.159 -4.802 1.00 88.06 126 ALA A N 1
ATOM 960 C CA . ALA A 1 126 ? 7.086 -7.572 -6.169 1.00 88.06 126 ALA A CA 1
ATOM 961 C C . ALA A 1 126 ? 7.240 -9.100 -6.296 1.00 88.06 126 ALA A C 1
ATOM 963 O O . ALA A 1 126 ? 6.786 -9.675 -7.281 1.00 88.06 126 ALA A O 1
ATOM 964 N N . ALA A 1 127 ? 7.784 -9.765 -5.271 1.00 87.88 127 ALA A N 1
ATOM 965 C CA . ALA A 1 127 ? 7.928 -11.223 -5.209 1.00 87.88 127 ALA A CA 1
ATOM 966 C C . ALA A 1 127 ? 6.593 -11.998 -5.230 1.00 87.88 127 ALA A C 1
ATOM 968 O O . ALA A 1 127 ? 6.589 -13.214 -5.396 1.00 87.88 127 ALA A O 1
ATOM 969 N N . LYS A 1 128 ? 5.453 -11.315 -5.058 1.00 86.50 128 LYS A N 1
ATOM 970 C CA . LYS A 1 128 ? 4.113 -11.916 -5.154 1.00 86.50 128 LYS A CA 1
ATOM 971 C C . LYS A 1 128 ? 3.567 -11.923 -6.586 1.00 86.50 128 LYS A C 1
ATOM 973 O O . LYS A 1 128 ? 2.479 -12.445 -6.806 1.00 86.50 128 LYS A O 1
ATOM 978 N N . ALA A 1 129 ? 4.285 -11.337 -7.547 1.00 89.25 129 ALA A N 1
ATOM 979 C CA . ALA A 1 129 ? 3.848 -11.249 -8.934 1.00 89.25 129 ALA A CA 1
ATOM 980 C C . ALA A 1 129 ? 4.455 -12.335 -9.831 1.00 89.25 129 ALA A C 1
ATOM 982 O O . ALA A 1 12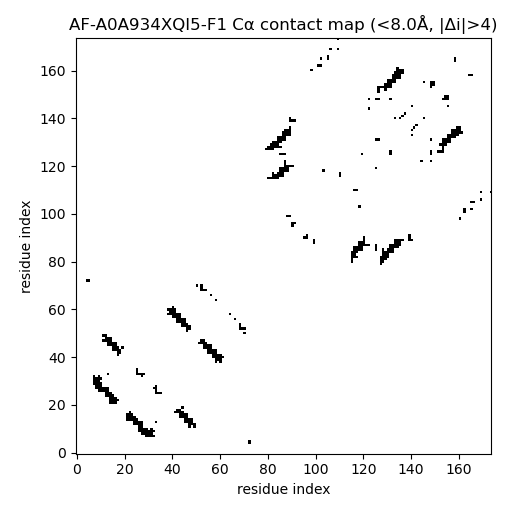9 ? 5.595 -12.755 -9.643 1.00 89.25 129 ALA A O 1
ATOM 983 N N . GLU A 1 130 ? 3.726 -12.737 -10.876 1.00 89.06 130 GLU A N 1
ATOM 984 C CA . GLU A 1 130 ? 4.257 -13.632 -11.915 1.00 89.06 130 GLU A CA 1
ATOM 985 C C . GLU A 1 130 ? 5.398 -12.955 -12.695 1.00 89.06 130 GLU A C 1
ATOM 987 O O . GLU A 1 130 ? 6.410 -13.582 -13.032 1.00 89.06 130 GLU A O 1
ATOM 992 N N . ARG A 1 131 ? 5.250 -11.655 -12.978 1.00 90.75 131 ARG A N 1
ATOM 993 C CA . ARG A 1 131 ? 6.224 -10.849 -13.722 1.00 90.75 131 ARG A CA 1
ATOM 994 C C . ARG A 1 131 ? 6.609 -9.601 -12.941 1.00 90.75 131 ARG A C 1
ATOM 996 O O . ARG A 1 131 ? 5.745 -8.918 -12.400 1.00 90.75 131 ARG A O 1
ATOM 1003 N N . VAL A 1 132 ? 7.890 -9.251 -12.951 1.00 91.75 132 VAL A N 1
ATOM 1004 C CA . VAL A 1 132 ? 8.386 -8.012 -12.341 1.00 91.75 132 VAL A CA 1
ATOM 1005 C C . VAL A 1 132 ? 9.140 -7.199 -13.380 1.00 91.75 132 VAL A C 1
ATOM 1007 O O . VAL A 1 132 ? 10.129 -7.667 -13.937 1.00 91.75 132 VAL A O 1
ATOM 1010 N N . ALA A 1 133 ? 8.678 -5.976 -13.628 1.00 91.69 133 ALA A N 1
ATOM 1011 C CA . ALA A 1 133 ? 9.379 -4.994 -14.441 1.00 91.69 133 ALA A CA 1
ATOM 1012 C C . ALA A 1 133 ? 10.120 -4.023 -13.515 1.00 91.69 133 ALA A C 1
ATOM 1014 O O . ALA A 1 133 ? 9.493 -3.225 -12.816 1.00 91.69 133 ALA A O 1
ATOM 1015 N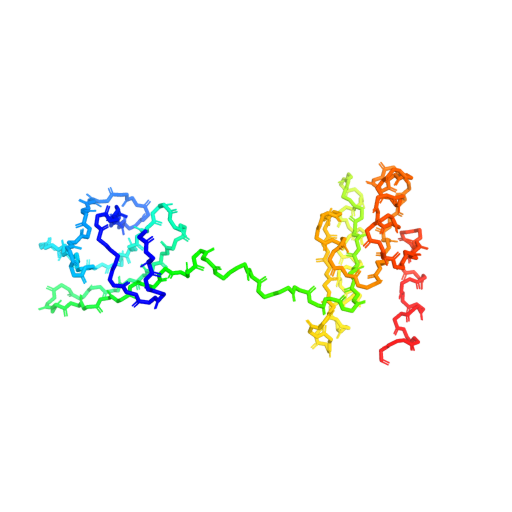 N . ILE A 1 134 ? 11.448 -4.100 -13.479 1.00 89.62 134 ILE A N 1
ATOM 1016 C CA . ILE A 1 134 ? 12.274 -3.194 -12.678 1.00 89.62 134 ILE A CA 1
ATOM 1017 C C . ILE A 1 134 ? 12.453 -1.895 -13.459 1.00 89.62 134 ILE A C 1
ATOM 1019 O O . ILE A 1 134 ? 13.072 -1.896 -14.521 1.00 89.62 134 ILE A O 1
ATOM 1023 N N . LEU A 1 135 ? 11.939 -0.793 -12.915 1.00 86.62 135 LEU A N 1
ATOM 1024 C CA . LEU A 1 135 ? 12.078 0.557 -13.455 1.00 86.62 135 LEU A CA 1
ATOM 1025 C C . LEU A 1 135 ? 13.116 1.315 -12.625 1.00 86.62 135 LEU A C 1
ATOM 1027 O O . LEU A 1 135 ? 12.796 2.028 -11.671 1.00 86.62 135 LEU A O 1
ATOM 1031 N N . GLY A 1 136 ? 14.388 1.121 -12.960 1.00 75.69 136 GLY A N 1
ATOM 1032 C CA . GLY A 1 136 ? 15.486 1.745 -12.228 1.00 75.69 136 GLY A CA 1
ATOM 1033 C C . GLY A 1 136 ? 16.846 1.119 -12.507 1.00 75.69 136 GLY A C 1
ATOM 1034 O O . GLY A 1 136 ? 16.962 0.027 -13.070 1.00 75.69 136 GLY A O 1
ATOM 1035 N N . ASP A 1 137 ? 17.887 1.836 -12.098 1.00 72.62 137 ASP A N 1
ATOM 1036 C CA . ASP A 1 137 ? 19.270 1.388 -12.226 1.00 72.62 137 ASP A CA 1
ATOM 1037 C C . ASP A 1 137 ? 19.663 0.356 -11.143 1.00 72.62 137 ASP A C 1
ATOM 1039 O O . ASP A 1 137 ? 18.906 0.039 -10.215 1.00 72.62 137 ASP A O 1
ATOM 1043 N N . MET A 1 138 ? 20.873 -0.197 -11.272 1.00 67.38 138 MET A N 1
ATOM 1044 C CA . MET A 1 138 ? 21.418 -1.182 -10.328 1.00 67.38 138 MET A CA 1
ATOM 1045 C C . MET A 1 138 ? 21.797 -0.591 -8.962 1.00 67.38 138 MET A C 1
ATOM 1047 O O . MET A 1 138 ? 22.148 -1.348 -8.056 1.00 67.38 138 MET A O 1
ATOM 1051 N N . THR A 1 139 ? 21.758 0.735 -8.795 1.00 68.75 139 THR A N 1
ATOM 1052 C CA . THR A 1 139 ? 22.085 1.368 -7.510 1.00 68.75 139 THR A CA 1
ATOM 1053 C C . THR A 1 139 ? 20.948 1.204 -6.508 1.00 68.75 139 THR A C 1
ATOM 1055 O O . THR A 1 139 ? 21.203 1.083 -5.312 1.00 68.75 139 THR A O 1
ATOM 1058 N N . LEU A 1 140 ? 19.707 1.139 -6.999 1.00 68.69 140 LEU A N 1
ATOM 1059 C CA . LEU A 1 140 ? 18.503 1.089 -6.165 1.00 68.69 140 LEU A CA 1
ATOM 1060 C C . LEU A 1 140 ? 17.878 -0.302 -6.117 1.00 68.69 140 LEU A C 1
ATOM 1062 O O . LEU A 1 140 ? 17.430 -0.745 -5.063 1.00 68.69 140 LEU A O 1
ATOM 1066 N N . VAL A 1 141 ? 17.884 -1.007 -7.249 1.00 76.62 141 VAL A N 1
ATOM 1067 C CA . VAL A 1 141 ? 17.493 -2.416 -7.319 1.00 76.62 141 VAL A CA 1
ATOM 1068 C C . VAL A 1 141 ? 18.725 -3.192 -7.743 1.00 76.62 141 VAL A C 1
ATOM 1070 O O . VAL A 1 141 ? 19.005 -3.336 -8.933 1.00 76.62 141 VAL A O 1
ATOM 1073 N N . ASN A 1 142 ? 19.511 -3.611 -6.755 1.00 81.62 142 ASN A N 1
ATOM 1074 C CA . ASN A 1 142 ? 20.776 -4.297 -6.986 1.00 81.62 142 ASN A CA 1
ATOM 1075 C C . ASN A 1 142 ? 20.566 -5.741 -7.482 1.00 81.62 142 ASN A C 1
ATOM 1077 O O . ASN A 1 142 ? 19.453 -6.269 -7.496 1.00 81.62 142 ASN A O 1
ATOM 1081 N N . GLN A 1 143 ? 21.663 -6.390 -7.873 1.00 83.81 143 GLN A N 1
ATOM 1082 C CA . GLN A 1 143 ? 21.647 -7.765 -8.376 1.00 83.81 143 GLN A CA 1
ATOM 1083 C C . GLN A 1 143 ? 21.119 -8.781 -7.347 1.00 83.81 143 GLN A C 1
ATOM 1085 O O . GLN A 1 143 ? 20.529 -9.779 -7.743 1.00 83.81 143 GLN A O 1
ATOM 1090 N N . GLY A 1 144 ? 21.300 -8.526 -6.045 1.00 84.62 144 GLY A N 1
ATOM 1091 C CA . GLY A 1 144 ? 20.775 -9.383 -4.980 1.00 84.62 144 GLY A CA 1
ATOM 1092 C C . GLY A 1 144 ? 19.249 -9.409 -4.979 1.00 84.62 144 GLY A C 1
ATOM 1093 O O . GLY A 1 144 ? 18.663 -10.481 -5.028 1.00 84.62 144 GLY A O 1
ATOM 1094 N N . ILE A 1 145 ? 18.611 -8.237 -5.057 1.00 84.88 145 ILE A N 1
ATOM 1095 C CA . ILE A 1 145 ? 17.145 -8.130 -5.130 1.00 84.88 145 ILE A CA 1
ATOM 1096 C C . ILE A 1 145 ? 16.606 -8.830 -6.384 1.00 84.88 145 ILE A C 1
ATOM 1098 O O . ILE A 1 145 ? 15.621 -9.558 -6.324 1.00 84.88 145 ILE A O 1
ATOM 1102 N N . GLU A 1 146 ? 17.254 -8.630 -7.530 1.00 86.88 146 GLU A N 1
ATOM 1103 C CA . GLU A 1 146 ? 16.860 -9.289 -8.779 1.00 86.88 146 GLU A CA 1
ATOM 1104 C C . GLU A 1 146 ? 16.995 -10.819 -8.694 1.00 86.88 146 GLU A C 1
ATOM 1106 O O . GLU A 1 146 ? 16.116 -11.553 -9.152 1.00 86.88 146 GLU A O 1
ATOM 1111 N N . GLN A 1 147 ? 18.051 -11.311 -8.044 1.00 85.50 147 GLN A N 1
ATOM 1112 C CA . GLN A 1 147 ? 18.250 -12.737 -7.806 1.00 85.50 147 GLN A CA 1
ATOM 1113 C C . GLN A 1 147 ? 17.211 -13.312 -6.834 1.00 85.50 147 GLN A C 1
ATOM 1115 O O . GLN A 1 147 ? 16.694 -14.402 -7.086 1.00 85.50 147 GLN A O 1
ATOM 1120 N N . ASP A 1 148 ? 16.849 -12.576 -5.783 1.00 85.19 148 ASP A N 1
ATOM 1121 C CA . ASP A 1 148 ? 15.793 -12.962 -4.841 1.00 85.19 148 ASP A CA 1
ATOM 1122 C C . ASP A 1 148 ? 14.431 -13.079 -5.544 1.00 85.19 148 ASP A C 1
ATOM 1124 O O . ASP A 1 148 ? 13.694 -14.038 -5.313 1.00 85.19 148 ASP A O 1
ATOM 1128 N N . LEU A 1 149 ? 14.120 -12.168 -6.471 1.00 87.00 149 LEU A N 1
ATOM 1129 C CA . LEU A 1 149 ? 12.902 -12.238 -7.288 1.00 87.00 149 LEU A CA 1
ATOM 1130 C C . LEU A 1 149 ? 12.896 -13.461 -8.216 1.00 87.00 149 LEU A C 1
ATOM 1132 O O . LEU A 1 149 ? 11.872 -14.131 -8.354 1.00 87.00 149 LEU A O 1
ATOM 1136 N N . HIS A 1 150 ? 14.034 -13.805 -8.820 1.00 84.25 150 HIS A N 1
ATOM 1137 C CA . HIS A 1 150 ? 14.146 -15.039 -9.600 1.00 84.25 150 HIS A CA 1
ATOM 1138 C C . HIS A 1 150 ? 13.975 -16.295 -8.740 1.00 84.25 150 HIS A C 1
ATOM 1140 O O . HIS A 1 150 ? 13.308 -17.239 -9.168 1.00 84.25 150 HIS A O 1
ATOM 1146 N N . LEU A 1 151 ? 14.537 -16.311 -7.527 1.00 78.69 151 LEU A N 1
ATOM 1147 C CA . LEU A 1 151 ? 14.362 -17.412 -6.574 1.00 78.69 151 LEU A CA 1
ATOM 1148 C C . LEU A 1 151 ? 12.912 -17.530 -6.084 1.00 78.69 151 LEU A C 1
ATOM 1150 O O . LEU A 1 151 ? 12.449 -18.642 -5.839 1.00 78.69 151 LEU A O 1
ATOM 1154 N N . ALA A 1 152 ? 12.182 -16.414 -6.013 1.00 81.12 152 ALA A N 1
ATOM 1155 C CA . ALA A 1 152 ? 10.743 -16.388 -5.750 1.00 81.12 152 ALA A CA 1
ATOM 1156 C C . ALA A 1 152 ? 9.891 -16.888 -6.938 1.00 81.12 152 ALA A C 1
ATOM 1158 O O . ALA A 1 152 ? 8.681 -17.053 -6.800 1.00 81.12 152 ALA A O 1
ATOM 1159 N N . GLY A 1 153 ? 10.506 -17.169 -8.093 1.00 81.62 153 GLY A N 1
ATOM 1160 C CA . GLY A 1 153 ? 9.830 -17.672 -9.290 1.00 81.62 153 GLY A CA 1
ATOM 1161 C C . GLY A 1 153 ? 9.314 -16.583 -10.233 1.00 81.62 153 GLY A C 1
ATOM 1162 O O . GLY A 1 153 ? 8.637 -16.904 -11.212 1.00 81.62 153 GLY A O 1
ATOM 1163 N N . CYS A 1 154 ? 9.644 -15.313 -9.988 1.00 86.75 154 CYS A N 1
ATOM 1164 C CA . CYS A 1 154 ? 9.224 -14.205 -10.838 1.00 86.75 154 CYS A CA 1
ATOM 1165 C C . CYS A 1 154 ? 9.984 -14.193 -12.176 1.00 86.75 154 CYS A C 1
ATOM 1167 O O . CYS A 1 154 ? 11.202 -14.410 -12.244 1.00 86.75 154 CYS A O 1
ATOM 1169 N N . ARG A 1 155 ? 9.284 -13.826 -13.256 1.00 90.56 155 ARG A N 1
ATOM 1170 C CA . ARG A 1 155 ? 9.923 -13.418 -14.517 1.00 90.56 155 ARG A CA 1
ATOM 1171 C C . ARG A 1 155 ? 10.323 -11.953 -14.424 1.00 90.56 155 ARG A C 1
ATOM 1173 O O . ARG A 1 155 ? 9.465 -11.076 -14.522 1.00 90.56 155 ARG A O 1
ATOM 1180 N N . VAL A 1 156 ? 11.612 -11.701 -14.240 1.00 89.81 156 VAL A N 1
ATOM 1181 C CA . VAL A 1 156 ? 12.144 -10.345 -14.092 1.00 89.81 156 VAL A CA 1
ATOM 1182 C C . VAL A 1 156 ? 12.589 -9.785 -15.442 1.00 89.81 156 VAL A C 1
ATOM 1184 O O . VAL A 1 156 ? 13.277 -10.458 -16.208 1.00 89.81 156 VAL A O 1
ATOM 1187 N N . GLU A 1 157 ? 12.182 -8.552 -15.731 1.00 89.31 157 GLU A N 1
ATOM 1188 C CA . GLU A 1 157 ? 12.629 -7.756 -16.873 1.00 89.31 157 GLU A CA 1
ATOM 1189 C C . GLU A 1 157 ? 13.070 -6.385 -16.359 1.00 89.31 157 GLU A C 1
ATOM 1191 O O . GLU A 1 157 ? 12.336 -5.721 -15.626 1.00 89.31 157 GLU A O 1
ATOM 1196 N N . ARG A 1 158 ? 14.272 -5.943 -16.723 1.00 85.44 158 ARG A N 1
ATOM 1197 C CA . ARG A 1 158 ? 14.779 -4.630 -16.323 1.00 85.44 158 ARG A CA 1
ATOM 1198 C C . ARG A 1 158 ? 14.618 -3.632 -17.458 1.00 85.44 158 ARG A C 1
ATOM 1200 O O . ARG A 1 158 ? 15.092 -3.860 -18.567 1.00 85.44 158 ARG A O 1
ATOM 1207 N N . MET A 1 159 ? 14.003 -2.499 -17.145 1.00 82.75 159 MET A N 1
ATOM 1208 C CA . MET A 1 159 ? 13.952 -1.319 -17.997 1.00 82.75 159 MET A CA 1
ATOM 1209 C C . MET A 1 159 ? 14.769 -0.252 -17.271 1.00 82.75 159 MET A C 1
ATOM 1211 O O . MET A 1 159 ? 14.347 0.252 -16.230 1.00 82.75 159 MET A O 1
ATOM 1215 N N . GLU A 1 160 ? 15.981 0.026 -17.751 1.00 68.94 160 GLU A N 1
ATOM 1216 C CA . GLU A 1 160 ? 16.958 0.910 -17.094 1.00 68.94 160 GLU A CA 1
ATOM 1217 C C . GLU A 1 160 ? 16.478 2.370 -17.016 1.00 68.94 160 GLU A C 1
ATOM 1219 O O . GLU A 1 160 ? 16.959 3.221 -17.752 1.00 68.94 160 GLU A O 1
ATOM 1224 N N . GLY A 1 161 ? 15.497 2.681 -16.165 1.00 64.06 161 GLY A N 1
ATOM 1225 C CA . GLY A 1 161 ? 15.003 4.036 -15.887 1.00 64.06 161 GLY A CA 1
ATOM 1226 C C . GLY A 1 161 ? 14.497 4.847 -17.091 1.00 64.06 161 GLY A C 1
ATOM 1227 O O . GLY A 1 161 ? 14.013 5.957 -16.894 1.00 64.06 161 GLY A O 1
ATOM 1228 N N . ASP A 1 162 ? 14.585 4.328 -18.315 1.00 73.94 162 ASP A N 1
ATOM 1229 C CA . ASP A 1 162 ? 14.304 5.056 -19.540 1.00 73.94 162 ASP A CA 1
ATOM 1230 C C . ASP A 1 162 ? 12.792 5.119 -19.778 1.00 73.94 162 ASP A C 1
ATOM 1232 O O . ASP A 1 162 ? 12.135 4.125 -20.107 1.00 73.94 162 ASP A O 1
ATOM 1236 N N . LEU A 1 163 ? 12.236 6.322 -19.622 1.00 81.19 163 LEU A N 1
ATOM 1237 C CA . LEU A 1 163 ? 10.834 6.624 -19.911 1.00 81.19 163 LEU A CA 1
ATOM 1238 C C . LEU A 1 163 ? 10.450 6.228 -21.342 1.00 81.19 163 LEU A C 1
ATOM 1240 O O . LEU A 1 163 ? 9.292 5.884 -21.586 1.00 81.19 163 LEU A O 1
ATOM 1244 N N . TYR A 1 164 ? 11.396 6.247 -22.287 1.00 84.00 164 TYR A N 1
ATOM 1245 C CA . TYR A 1 164 ? 11.138 5.831 -23.661 1.00 84.00 164 TYR A CA 1
ATOM 1246 C C . TYR A 1 164 ? 10.925 4.320 -23.770 1.00 84.00 164 TYR A C 1
ATOM 1248 O O . TYR A 1 164 ? 9.963 3.889 -24.408 1.00 84.00 164 TYR A O 1
ATOM 1256 N N . ALA A 1 165 ? 11.770 3.519 -23.115 1.00 83.44 165 ALA A N 1
ATOM 1257 C CA . ALA A 1 165 ? 11.612 2.067 -23.059 1.00 83.44 165 ALA A CA 1
ATOM 1258 C C . ALA A 1 165 ? 10.274 1.682 -22.409 1.00 83.44 165 ALA A C 1
ATOM 1260 O O . ALA A 1 165 ? 9.535 0.864 -22.961 1.00 83.44 165 ALA A O 1
ATOM 1261 N N . LEU A 1 166 ? 9.911 2.349 -21.307 1.00 86.75 166 LEU A N 1
ATOM 1262 C CA . LEU A 1 166 ? 8.612 2.167 -20.655 1.00 86.75 166 LEU A CA 1
ATOM 1263 C C . LEU A 1 166 ? 7.447 2.538 -21.587 1.00 86.75 166 LEU A C 1
ATOM 1265 O O . LEU A 1 166 ? 6.498 1.770 -21.728 1.00 86.75 166 LEU A O 1
ATOM 1269 N N . ALA A 1 167 ? 7.515 3.684 -22.266 1.00 86.38 167 ALA A N 1
ATOM 1270 C CA . ALA A 1 167 ? 6.469 4.112 -23.195 1.00 86.38 167 ALA A CA 1
ATOM 1271 C C . ALA A 1 167 ? 6.333 3.174 -24.409 1.00 86.38 167 ALA A C 1
ATOM 1273 O O . ALA A 1 167 ? 5.221 2.923 -24.877 1.00 86.38 167 ALA A O 1
ATOM 1274 N N . ALA A 1 168 ? 7.447 2.652 -24.929 1.00 85.94 168 ALA A N 1
ATOM 1275 C CA . ALA A 1 168 ? 7.445 1.678 -26.017 1.00 85.94 168 ALA A CA 1
ATOM 1276 C C . ALA A 1 168 ? 6.824 0.349 -25.573 1.00 85.94 168 ALA A C 1
ATOM 1278 O O . ALA A 1 168 ? 5.969 -0.185 -26.279 1.00 85.94 168 ALA A O 1
ATOM 1279 N N . TRP A 1 169 ? 7.198 -0.137 -24.388 1.00 86.69 169 TRP A N 1
ATOM 1280 C CA . TRP A 1 169 ? 6.616 -1.336 -23.794 1.00 86.69 169 TRP A CA 1
ATOM 1281 C C . TRP A 1 169 ? 5.108 -1.174 -23.596 1.00 86.69 169 TRP A C 1
ATOM 1283 O O . TRP A 1 169 ? 4.334 -2.029 -24.025 1.00 86.69 169 TRP A O 1
ATOM 1293 N N . LEU A 1 170 ? 4.680 -0.043 -23.029 1.00 86.75 170 LEU A N 1
ATOM 1294 C CA . LEU A 1 170 ? 3.270 0.258 -22.803 1.00 86.75 170 LEU A CA 1
ATOM 1295 C C . LEU A 1 170 ? 2.476 0.228 -24.106 1.00 86.75 170 LEU A C 1
ATOM 1297 O O . LEU A 1 170 ? 1.453 -0.430 -24.149 1.00 86.75 170 LEU A O 1
ATOM 1301 N N . ARG A 1 171 ? 2.966 0.813 -25.203 1.00 85.12 171 ARG A N 1
ATOM 1302 C CA . ARG A 1 171 ? 2.267 0.768 -26.507 1.00 85.12 171 ARG A CA 1
ATOM 1303 C C . ARG A 1 171 ? 2.029 -0.637 -27.062 1.00 85.12 171 ARG A C 1
ATOM 1305 O O . ARG A 1 171 ? 1.122 -0.805 -27.866 1.00 85.12 171 ARG A O 1
ATOM 1312 N N . VAL A 1 172 ? 2.871 -1.604 -26.706 1.00 84.38 172 VAL A N 1
ATOM 1313 C CA . VAL A 1 172 ? 2.734 -2.998 -27.158 1.00 84.38 172 VAL A CA 1
ATOM 1314 C C . VAL A 1 172 ? 1.777 -3.786 -26.257 1.00 84.38 172 VAL A C 1
ATOM 1316 O O . VAL A 1 172 ? 1.233 -4.795 -26.698 1.00 84.38 172 VAL A O 1
ATOM 1319 N N . ASN A 1 173 ? 1.578 -3.340 -25.014 1.00 76.44 173 ASN A N 1
ATOM 1320 C CA . ASN A 1 173 ? 0.835 -4.074 -23.988 1.00 76.44 173 ASN A CA 1
ATOM 1321 C C . ASN A 1 173 ? -0.483 -3.397 -23.550 1.00 76.44 173 ASN A C 1
ATOM 1323 O O . ASN A 1 173 ? -1.251 -4.054 -22.852 1.00 76.44 173 ASN A O 1
ATOM 1327 N N . LEU A 1 174 ? -0.733 -2.135 -23.935 1.00 66.06 174 LEU A N 1
ATOM 1328 C CA . LEU A 1 174 ? -1.983 -1.379 -23.722 1.00 66.06 174 LEU A CA 1
ATOM 1329 C C . LEU A 1 174 ? -3.135 -1.860 -24.611 1.00 66.06 174 LEU A C 1
ATOM 1331 O O . LEU A 1 174 ? -2.869 -2.234 -25.777 1.00 66.06 174 LEU A O 1
#

Mean predicted aligned error: 14.72 Å

Foldseek 3Di:
DDDDAPAADFQFKKFKDFPNHTPDIDTQHPRNDDDDPPDAFGKIKIDRPVQRWIDIDGDPRPDDDDDDTHRHDPPPPPPQLAQQEEEAEFDDDPVSVVLVVLLCVLCVVVCVVCVSYYYDHDLVSRLSHQEYEYQADCVRCNPVSVVVSVVSNHHYDYDHSDSVVSNVVVVVVD

Nearest PDB structures (foldseek):
  4v4d-assembly1_B  TM=8.095E-01  e=2.546E-02  Pelobacter acidigallici
  6ytc-assembly1_A  TM=5.021E-01  e=3.755E-02  Bacteroides thetaiotaomicron
  5fn8-assembly1_B  TM=5.839E-01  e=3.619E-01  Rattus norvegicus
  1c0m-assembly1_A  TM=3.693E-01  e=4.822E+00  Rous sarcoma virus
  7kgz-assembly1_B  TM=2.262E-01  e=2.692E+00  Roseburia hominis

Radius of gyration: 23.05 Å; Cα contacts (8 Å, |Δi|>4): 273; chains: 1; bounding box: 52×40×55 Å

Solvent-accessible surface area (backbone atoms only — not comparable to full-atom values): 10360 Å² total; per-residue (Å²): 138,80,84,60,83,89,59,61,55,52,67,42,59,38,36,36,23,46,90,87,38,84,72,51,72,51,57,20,37,87,74,36,50,72,87,87,77,94,66,67,59,46,61,36,36,42,32,29,75,95,72,77,44,70,51,76,48,77,41,84,56,81,70,93,81,91,81,88,85,81,80,80,60,83,85,59,67,75,71,78,62,74,22,58,30,20,38,40,40,46,74,73,57,79,77,45,52,56,52,50,49,53,51,50,62,68,41,45,69,51,45,74,75,30,88,44,41,50,75,47,70,53,66,78,63,36,42,51,14,53,23,28,40,33,42,31,52,62,89,59,53,33,72,65,60,56,49,52,29,47,75,58,64,24,50,75,44,79,44,70,59,43,66,64,59,53,54,55,52,44,69,74,72,105

Sequence (174 aa):
MQYVSGGPLAGAEVELHHDGLLETQTLSDSEGEFEFRDLGAGIYSVHLPEYWESSTVTLDGQAETTLALTVPDPELPPAPLNLRQFFLLGRGNVSQSALVQDQIRLLAPYLALHPDVAVGFDPTQAAKAERVAILGDMTLVNQGIEQDLHLAGCRVERMEGDLYALAAWLRVNL

pLDDT: mean 81.44, std 12.78, range [33.44, 95.5]

Secondary structure (DSSP, 8-state):
--PPTT---TT-EEEEEETTEEEEEEE--TTS-----SPPSEEEEEEETTTTEEEEEEE-SSS-------PPPTTS------EEEEEEEPP--HHHHHHHHHHHHHHHHHHHH-TTEEEES-HHHHTTEEEEEEES-TTTS-HHHHHHHHHTT-EEEEE-S-HHHHHHHHHHH-